Protein AF-A0A8S9HSI5-F1 (afdb_monomer_lite)

Sequence (144 aa):
MIYSSSKYIHNQRITEISGVNVSFDPKPVPGDWNGAGAHCNYSTKSMRNDGGLAVIKKAIEKLQVKHKEHIAAYGEGNERRLTGKHETADINTFSWGVANRGASVRVGRDTEKEGKGYFEDRRPASNMDPYVVTSMIAETTILG

Organism: Brassica cretica (NCBI:txid69181)

Secondary structure (DSSP, 8-state):
----HHHHIIIIIHHHHTT------S-SS-SSS---B--EEE--HHHHSTTHHHHHHHHHHHHHHTHHHHHHHS-TTGGGT-BS-TT--BTT---EEET-TTSSEEE-HHHHHHT-S-EEE---BTT--HHHHHHHHHIIIII-

Foldseek 3Di:
DDDDPCCPVPQPVVCVVVVHHDDLQQPPDADPDAGAFDKDKDDDPCQADALNLVLQVVLLVLCQVCLVVLLVQQDPPLCRHQCLPDLHHHSVDAAEDEVRSSHQKYDYPVSVVRSHDIIIGGSHGSRHDPVSNVVVSCCSSPVD

Structure (mmCIF, N/CA/C/O backbone):
data_AF-A0A8S9HSI5-F1
#
_entry.id   AF-A0A8S9HSI5-F1
#
loop_
_atom_site.group_PDB
_atom_site.id
_atom_site.type_symbol
_atom_site.label_atom_id
_atom_site.label_alt_id
_atom_site.label_comp_id
_atom_site.label_asym_id
_atom_site.label_entity_id
_atom_site.label_seq_id
_atom_site.pdbx_PDB_ins_code
_atom_site.Cartn_x
_atom_site.Cartn_y
_atom_site.Cartn_z
_atom_site.occupancy
_atom_site.B_iso_or_equiv
_atom_site.auth_seq_id
_atom_site.auth_comp_id
_atom_site.auth_asym_id
_atom_site.auth_atom_id
_atom_site.pdbx_PDB_model_num
ATOM 1 N N . MET A 1 1 ? 3.263 14.240 -18.245 1.00 34.81 1 MET A N 1
ATOM 2 C CA . MET A 1 1 ? 3.763 13.142 -17.393 1.00 34.81 1 MET A CA 1
ATOM 3 C C . MET A 1 1 ? 4.421 13.791 -16.177 1.00 34.81 1 MET A C 1
ATOM 5 O O . MET A 1 1 ? 5.503 14.345 -16.312 1.00 34.81 1 MET A O 1
ATOM 9 N N . ILE A 1 2 ? 3.710 13.891 -15.050 1.00 34.09 2 ILE A N 1
ATOM 10 C CA . ILE A 1 2 ? 4.200 14.571 -13.838 1.00 34.09 2 ILE A CA 1
ATOM 11 C C . ILE A 1 2 ? 4.900 13.511 -12.983 1.00 34.09 2 ILE A C 1
ATOM 13 O O . ILE A 1 2 ? 4.240 12.682 -12.367 1.00 34.09 2 ILE A O 1
ATOM 17 N N . TYR A 1 3 ? 6.233 13.496 -12.967 1.00 44.81 3 TYR A N 1
ATOM 18 C CA . TYR A 1 3 ? 6.975 12.701 -11.987 1.00 44.81 3 TYR A CA 1
ATOM 19 C C . TYR A 1 3 ? 6.969 13.445 -10.648 1.00 44.81 3 TYR A C 1
ATOM 21 O O . TYR A 1 3 ? 7.187 14.656 -10.615 1.00 44.81 3 TYR A O 1
ATOM 29 N N . SER A 1 4 ? 6.740 12.741 -9.534 1.00 60.47 4 SER A N 1
ATOM 30 C CA . SER A 1 4 ? 6.928 13.346 -8.210 1.00 60.47 4 SER A CA 1
ATOM 31 C C . SER A 1 4 ? 8.379 13.819 -8.059 1.00 60.47 4 SER A C 1
ATOM 33 O O . SER A 1 4 ? 9.302 13.205 -8.604 1.00 60.47 4 SER A O 1
ATOM 35 N N . SER A 1 5 ? 8.600 14.900 -7.310 1.00 59.50 5 SER A N 1
ATOM 36 C CA . SER A 1 5 ? 9.892 15.600 -7.229 1.00 59.50 5 SER A CA 1
ATOM 37 C C . SER A 1 5 ? 11.067 14.672 -6.890 1.00 59.50 5 SER A C 1
ATOM 39 O O . SER A 1 5 ? 12.166 14.845 -7.405 1.00 59.50 5 SER A O 1
ATOM 41 N N . SER A 1 6 ? 10.829 13.636 -6.078 1.00 61.22 6 SER A N 1
ATOM 42 C CA . SER A 1 6 ? 11.832 12.623 -5.727 1.00 61.22 6 SER A CA 1
ATOM 43 C C . SER A 1 6 ? 12.136 11.645 -6.874 1.00 61.22 6 SER A C 1
ATOM 45 O O . SER A 1 6 ? 13.311 11.381 -7.133 1.00 61.22 6 SER A O 1
ATOM 47 N N . LYS A 1 7 ? 11.120 11.164 -7.616 1.00 62.97 7 LYS A N 1
ATOM 48 C CA . LYS A 1 7 ? 11.335 10.314 -8.806 1.00 62.97 7 LYS A CA 1
ATOM 49 C C . LYS A 1 7 ? 12.129 11.065 -9.880 1.00 62.97 7 LYS A C 1
ATOM 51 O O . LYS A 1 7 ? 12.972 10.470 -10.538 1.00 62.97 7 LYS A O 1
ATOM 56 N N . TYR A 1 8 ? 11.900 12.367 -10.010 1.00 61.31 8 TYR A N 1
ATOM 57 C CA . TYR A 1 8 ? 12.637 13.210 -10.944 1.00 61.31 8 TYR A CA 1
ATOM 58 C C . TYR A 1 8 ? 14.087 13.461 -10.489 1.00 61.31 8 TYR A C 1
ATOM 60 O O . TYR A 1 8 ? 15.031 13.120 -11.198 1.00 61.31 8 TYR A O 1
ATOM 68 N N . ILE A 1 9 ? 14.287 14.008 -9.285 1.00 61.31 9 ILE A N 1
ATOM 69 C CA . ILE A 1 9 ? 15.616 14.436 -8.818 1.00 61.31 9 ILE A CA 1
ATOM 70 C C . ILE A 1 9 ? 16.533 13.239 -8.543 1.00 61.31 9 ILE A C 1
ATOM 72 O O . ILE A 1 9 ? 17.663 13.212 -9.021 1.00 61.31 9 ILE A O 1
ATOM 76 N N . HIS A 1 10 ? 16.070 12.252 -7.773 1.00 58.12 10 HIS A N 1
ATOM 77 C CA . HIS A 1 10 ? 16.936 11.170 -7.305 1.00 58.12 10 HIS A CA 1
ATOM 78 C C . HIS A 1 10 ? 17.078 10.051 -8.339 1.00 58.12 10 HIS A C 1
ATOM 80 O O . HIS A 1 10 ? 18.184 9.596 -8.604 1.00 58.12 10 HIS A O 1
ATOM 86 N N . ASN A 1 11 ? 15.971 9.636 -8.960 1.00 58.78 11 ASN A N 1
ATOM 87 C CA . ASN A 1 11 ? 15.962 8.416 -9.772 1.00 58.78 11 ASN A CA 1
ATOM 88 C C . ASN A 1 11 ? 16.219 8.640 -11.263 1.00 58.78 11 ASN A C 1
ATOM 90 O O . ASN A 1 11 ? 16.448 7.663 -11.962 1.00 58.78 11 ASN A O 1
ATOM 94 N N . GLN A 1 12 ? 16.138 9.875 -11.765 1.00 65.44 12 GLN A N 1
ATOM 95 C CA . GLN A 1 12 ? 16.421 10.166 -13.175 1.00 65.44 12 GLN A CA 1
ATOM 96 C C . GLN A 1 12 ? 17.649 11.061 -13.330 1.00 65.44 12 GLN A C 1
ATOM 98 O O . GLN A 1 12 ? 18.552 10.731 -14.091 1.00 65.44 12 GLN A O 1
ATOM 103 N N . ARG A 1 13 ? 17.738 12.167 -12.581 1.00 73.06 13 ARG A N 1
ATOM 104 C CA . ARG A 1 13 ? 18.829 13.138 -12.777 1.00 73.06 13 ARG A CA 1
ATOM 105 C C . ARG A 1 13 ? 20.185 12.656 -12.254 1.00 73.06 13 ARG A C 1
ATOM 107 O O . ARG A 1 13 ? 21.186 12.846 -12.932 1.00 73.06 13 ARG A O 1
ATOM 114 N N . ILE A 1 14 ? 20.246 12.006 -11.08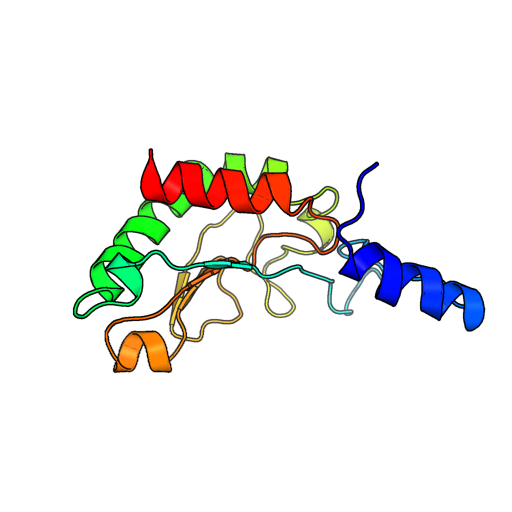9 1.00 75.19 14 ILE A N 1
ATOM 115 C CA . ILE A 1 14 ? 21.518 11.469 -10.554 1.00 75.19 14 ILE A CA 1
ATOM 116 C C . ILE A 1 14 ? 22.012 10.275 -11.381 1.00 75.19 14 ILE A C 1
ATOM 118 O O . ILE A 1 14 ? 23.214 10.115 -11.605 1.00 75.19 14 ILE A O 1
ATOM 122 N N . THR A 1 15 ? 21.093 9.438 -11.853 1.00 81.56 15 THR A N 1
ATOM 123 C CA . THR A 1 15 ? 21.423 8.221 -12.601 1.00 81.56 15 THR A CA 1
ATOM 124 C C . THR A 1 15 ? 21.888 8.546 -14.012 1.00 81.56 15 THR A C 1
ATOM 126 O O . THR A 1 15 ? 22.849 7.944 -14.479 1.00 81.56 15 THR A O 1
ATOM 129 N N . GLU A 1 16 ? 21.309 9.579 -14.629 1.00 76.19 16 GLU A N 1
ATOM 130 C CA . GLU A 1 16 ? 21.794 10.161 -15.882 1.00 76.19 16 GLU A CA 1
ATOM 131 C C . GLU A 1 16 ? 23.241 10.657 -15.752 1.00 76.19 16 GLU A C 1
ATOM 133 O O . GLU A 1 16 ? 24.079 10.303 -16.577 1.00 76.19 16 GLU A O 1
ATOM 138 N N . ILE A 1 17 ? 23.573 11.387 -14.677 1.00 83.44 17 ILE A N 1
ATOM 139 C CA . ILE A 1 17 ? 24.955 11.833 -14.406 1.00 83.44 17 ILE A CA 1
ATOM 140 C C . ILE A 1 17 ? 25.898 10.635 -14.227 1.00 83.44 17 ILE A C 1
ATOM 142 O O . ILE A 1 17 ? 27.048 10.672 -14.654 1.00 83.44 17 ILE A O 1
ATOM 146 N N . SER A 1 18 ? 25.409 9.566 -13.603 1.00 83.31 18 SER A N 1
ATOM 147 C CA . SER A 1 18 ? 26.190 8.358 -13.321 1.00 83.31 18 SER A CA 1
ATOM 148 C C . SER A 1 18 ? 26.260 7.376 -14.502 1.00 83.31 18 SER A C 1
ATOM 150 O O . SER A 1 18 ? 26.896 6.333 -14.376 1.00 83.31 18 SER A O 1
ATOM 152 N N . GLY A 1 19 ? 25.603 7.668 -15.632 1.00 86.06 19 GLY A N 1
ATOM 153 C CA . GLY A 1 19 ? 25.555 6.779 -16.797 1.00 86.06 19 GLY A CA 1
ATOM 154 C C . GLY A 1 19 ? 24.781 5.472 -16.570 1.00 86.06 19 GLY A C 1
ATOM 155 O O . GLY A 1 19 ? 25.040 4.483 -17.253 1.00 86.06 19 GLY A O 1
ATOM 156 N N . VAL A 1 20 ? 23.847 5.443 -15.613 1.00 86.56 20 VAL A N 1
ATOM 157 C CA . VAL A 1 20 ? 23.037 4.262 -15.262 1.00 86.56 20 VAL A CA 1
ATOM 158 C C . VAL A 1 20 ? 21.544 4.524 -15.476 1.00 86.56 20 VAL A C 1
ATOM 160 O O . VAL A 1 20 ? 21.082 5.662 -15.422 1.00 86.56 20 VAL A O 1
ATOM 163 N N . ASN A 1 21 ? 20.767 3.463 -15.710 1.00 83.94 21 ASN A N 1
ATOM 164 C CA . ASN A 1 21 ? 19.319 3.546 -15.918 1.00 83.94 21 ASN A CA 1
ATOM 165 C C . ASN A 1 21 ? 18.555 2.987 -14.705 1.00 83.94 21 ASN A C 1
ATOM 167 O O . ASN A 1 21 ? 18.949 1.964 -14.144 1.00 83.94 21 ASN A O 1
ATOM 171 N N . VAL A 1 22 ? 17.453 3.636 -14.319 1.00 86.06 22 VAL A N 1
ATOM 172 C CA . VAL A 1 22 ? 16.548 3.178 -13.256 1.00 86.06 22 VAL A CA 1
ATOM 173 C C . VAL A 1 22 ? 15.245 2.703 -13.875 1.00 86.06 22 VAL A C 1
ATOM 175 O O . VAL A 1 22 ? 14.546 3.457 -14.549 1.00 86.06 22 VAL A O 1
ATOM 178 N N . SER A 1 23 ? 14.889 1.455 -13.587 1.00 86.44 23 SER A N 1
ATOM 179 C CA . SER A 1 23 ? 13.586 0.899 -13.933 1.00 86.44 23 SER A CA 1
ATOM 180 C C . SER A 1 23 ? 12.656 0.934 -12.726 1.00 86.44 23 SER A C 1
ATOM 182 O O . SER A 1 23 ? 13.043 0.562 -11.619 1.00 86.44 23 SER A O 1
ATOM 184 N N . PHE A 1 24 ? 11.410 1.338 -12.960 1.00 88.88 24 PHE A N 1
ATOM 185 C CA . PHE A 1 24 ? 10.323 1.206 -11.988 1.00 88.88 24 PHE A CA 1
ATOM 186 C C . PHE A 1 24 ? 9.449 -0.022 -12.256 1.00 88.88 24 PHE A C 1
ATOM 188 O O . PHE A 1 24 ? 8.379 -0.134 -11.660 1.00 88.88 24 PHE A O 1
ATOM 195 N N . ASP A 1 25 ? 9.873 -0.931 -13.136 1.00 91.31 25 ASP A N 1
ATOM 196 C CA . ASP A 1 25 ? 9.155 -2.178 -13.394 1.00 91.31 25 ASP A CA 1
ATOM 197 C C . ASP A 1 25 ? 8.980 -2.984 -12.088 1.00 91.31 25 ASP A C 1
ATOM 199 O O . ASP A 1 25 ? 9.949 -3.146 -11.342 1.00 91.31 25 ASP A O 1
ATOM 203 N N . PRO A 1 26 ? 7.771 -3.485 -11.778 1.00 90.38 26 PRO A N 1
ATOM 204 C CA . PRO A 1 26 ? 7.513 -4.219 -10.537 1.00 90.38 26 PRO A CA 1
ATOM 205 C C . PRO A 1 26 ? 8.251 -5.558 -10.429 1.00 90.38 26 PRO A C 1
ATOM 207 O O . PRO A 1 26 ? 8.378 -6.098 -9.327 1.00 90.38 26 PRO A O 1
ATOM 210 N N . LYS A 1 27 ? 8.733 -6.117 -11.541 1.00 91.19 27 LYS A N 1
ATOM 211 C CA . LYS A 1 27 ? 9.500 -7.364 -11.592 1.00 91.19 27 LYS A CA 1
ATOM 212 C C . LYS A 1 27 ? 10.528 -7.278 -12.737 1.00 91.19 27 LYS A C 1
ATOM 214 O O . LYS A 1 27 ? 10.330 -7.900 -13.785 1.00 91.19 27 LYS A O 1
ATOM 219 N N . PRO A 1 28 ? 11.636 -6.535 -12.541 1.00 89.69 28 PRO A N 1
ATOM 220 C CA . PRO A 1 28 ? 12.596 -6.264 -13.611 1.00 89.69 28 PRO A CA 1
ATOM 221 C C . PRO A 1 28 ? 13.377 -7.516 -14.029 1.00 89.69 28 PRO A C 1
ATOM 223 O O . PRO A 1 28 ? 13.765 -7.639 -15.186 1.00 89.69 28 PRO A O 1
ATOM 226 N N . VAL A 1 29 ? 13.585 -8.457 -13.100 1.00 90.25 29 VAL A N 1
ATOM 227 C CA . VAL A 1 29 ? 14.239 -9.745 -13.358 1.00 90.25 29 VAL A CA 1
ATOM 228 C C . VAL A 1 29 ? 13.247 -10.878 -13.063 1.00 90.25 29 VAL A C 1
ATOM 230 O O . VAL A 1 29 ? 12.753 -10.974 -11.933 1.00 90.25 29 VAL A O 1
ATOM 233 N N . PRO A 1 30 ? 12.917 -11.734 -14.048 1.00 87.88 30 PRO A N 1
ATOM 234 C CA . PRO A 1 30 ? 12.091 -12.920 -13.828 1.00 87.88 30 PRO A CA 1
ATOM 23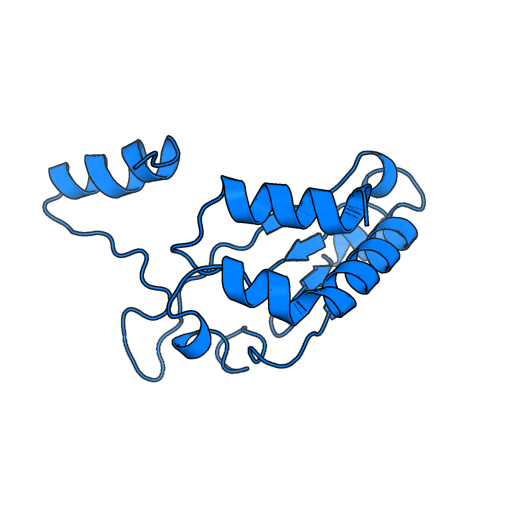5 C C . PRO A 1 30 ? 12.754 -13.950 -12.896 1.00 87.88 30 PRO A C 1
ATOM 237 O O . PRO A 1 30 ? 13.972 -13.981 -12.741 1.00 87.88 30 PRO A O 1
ATOM 240 N N . GLY A 1 31 ? 11.951 -14.844 -12.311 1.00 87.56 31 GLY A N 1
ATOM 241 C CA . GLY A 1 31 ? 12.440 -15.937 -11.460 1.00 87.56 31 GLY A CA 1
ATOM 242 C C . GLY A 1 31 ? 12.593 -15.563 -9.981 1.00 87.56 31 GLY A C 1
ATOM 243 O O . GLY A 1 31 ? 11.800 -14.774 -9.450 1.00 87.56 31 GLY A O 1
ATOM 244 N N . ASP A 1 32 ? 13.603 -16.157 -9.337 1.00 87.75 32 ASP A N 1
ATOM 245 C CA . ASP A 1 32 ? 13.877 -16.134 -7.886 1.00 87.75 32 ASP A CA 1
ATOM 246 C C . ASP A 1 32 ? 14.546 -14.829 -7.407 1.00 87.75 32 ASP A C 1
ATOM 248 O O . ASP A 1 32 ? 15.453 -14.813 -6.581 1.00 87.75 32 ASP A O 1
ATOM 252 N N . TRP A 1 33 ? 14.114 -13.706 -7.976 1.00 88.38 33 TRP A N 1
ATOM 253 C CA . TRP A 1 33 ? 14.565 -12.366 -7.614 1.00 88.38 33 TRP A CA 1
ATOM 254 C C . TRP A 1 33 ? 13.414 -11.578 -7.004 1.00 88.38 33 TRP A C 1
ATOM 256 O O . TRP A 1 33 ? 12.264 -11.722 -7.418 1.00 88.38 33 TRP A O 1
ATOM 266 N N . ASN A 1 34 ? 13.691 -10.712 -6.035 1.00 87.25 34 ASN A N 1
ATOM 267 C CA . ASN A 1 34 ? 12.645 -9.873 -5.454 1.00 87.25 34 ASN A CA 1
ATOM 268 C C . ASN A 1 34 ? 12.052 -8.919 -6.503 1.00 87.25 34 ASN A C 1
ATOM 270 O O . ASN A 1 34 ? 12.746 -8.434 -7.396 1.00 87.25 34 ASN A O 1
ATOM 274 N N . GLY A 1 35 ? 10.752 -8.650 -6.387 1.00 90.06 35 GLY A N 1
ATOM 275 C CA . GLY A 1 35 ? 10.116 -7.565 -7.131 1.00 90.06 35 GLY A CA 1
ATOM 276 C C . GLY A 1 35 ? 10.276 -6.218 -6.423 1.00 90.06 35 GLY A C 1
ATOM 277 O O . GLY A 1 35 ? 10.711 -6.152 -5.273 1.00 90.06 35 GLY A O 1
ATOM 278 N N . ALA A 1 36 ? 9.874 -5.147 -7.099 1.00 91.12 36 ALA A N 1
ATOM 279 C CA . ALA A 1 36 ? 9.895 -3.788 -6.576 1.00 91.12 36 ALA A CA 1
ATOM 280 C C . ALA A 1 36 ? 8.467 -3.301 -6.270 1.00 91.12 36 ALA A C 1
ATOM 282 O O . ALA A 1 36 ? 7.569 -3.350 -7.109 1.00 91.12 36 ALA A O 1
ATOM 283 N N . GLY A 1 37 ? 8.241 -2.850 -5.036 1.00 92.62 37 GLY A N 1
ATOM 284 C CA . GLY A 1 37 ? 6.964 -2.297 -4.579 1.00 92.62 37 GLY A CA 1
ATOM 285 C C . GLY A 1 37 ? 7.104 -0.846 -4.131 1.00 92.62 37 GLY A C 1
ATOM 286 O O . GLY A 1 37 ? 8.208 -0.367 -3.882 1.00 92.62 37 GLY A O 1
ATOM 287 N N . ALA A 1 38 ? 5.976 -0.158 -3.988 1.00 94.50 38 ALA A N 1
ATOM 288 C CA . ALA A 1 38 ? 5.902 1.181 -3.412 1.00 94.50 38 ALA A CA 1
ATOM 289 C C . ALA A 1 38 ? 4.921 1.172 -2.235 1.00 94.50 38 ALA A C 1
ATOM 291 O O . ALA A 1 38 ? 3.792 1.645 -2.345 1.00 94.50 38 ALA A O 1
ATOM 292 N N . HIS A 1 39 ? 5.330 0.579 -1.109 1.00 95.25 39 HIS A N 1
ATOM 293 C CA . HIS A 1 39 ? 4.453 0.480 0.057 1.00 95.25 39 HIS A CA 1
ATOM 294 C C . HIS A 1 39 ? 3.985 1.866 0.519 1.00 95.25 39 HIS A C 1
ATOM 296 O O . HIS A 1 39 ? 4.780 2.804 0.621 1.00 95.25 39 HIS A O 1
ATOM 302 N N . CYS A 1 40 ? 2.698 1.979 0.831 1.00 95.44 40 CYS A N 1
ATOM 303 C CA . CYS A 1 40 ? 2.077 3.225 1.253 1.00 95.44 40 CYS A CA 1
ATOM 304 C C . CYS A 1 40 ? 1.684 3.141 2.730 1.00 95.44 40 CYS A C 1
ATOM 306 O O . CYS A 1 40 ? 0.793 2.379 3.103 1.00 95.44 40 CYS A O 1
ATOM 308 N N . ASN A 1 41 ? 2.341 3.934 3.576 1.00 96.69 41 ASN A N 1
ATOM 309 C CA . ASN A 1 41 ? 1.949 4.093 4.974 1.00 96.69 41 ASN A CA 1
ATOM 310 C C . ASN A 1 41 ? 0.844 5.147 5.079 1.00 96.69 41 ASN A C 1
ATOM 312 O O . ASN A 1 41 ? 1.022 6.272 4.610 1.00 96.69 41 ASN A O 1
ATOM 316 N N . TYR A 1 42 ? -0.273 4.809 5.722 1.00 97.31 42 TYR A N 1
ATOM 317 C CA . TYR A 1 42 ? -1.443 5.681 5.802 1.00 97.31 42 TYR A CA 1
ATOM 318 C C . TYR A 1 42 ? -1.988 5.801 7.229 1.00 97.31 42 TYR A C 1
ATOM 320 O O . TYR A 1 42 ? -2.115 4.817 7.960 1.00 97.31 42 TYR A O 1
ATOM 328 N N . SER A 1 43 ? -2.339 7.031 7.620 1.00 96.50 43 SER A N 1
ATOM 329 C CA . SER A 1 43 ? -3.082 7.308 8.852 1.00 96.50 43 SER A CA 1
ATOM 330 C C . SER A 1 43 ? -3.912 8.586 8.759 1.00 96.50 43 SER A C 1
ATOM 332 O O . SER A 1 43 ? -3.478 9.603 8.211 1.00 96.50 43 SER A O 1
ATOM 334 N N . THR A 1 44 ? -5.079 8.575 9.397 1.00 96.56 44 THR A N 1
ATOM 335 C CA . THR A 1 44 ? -5.866 9.781 9.680 1.00 96.56 44 THR A CA 1
ATOM 336 C C . THR A 1 44 ? -5.615 10.273 11.105 1.00 96.56 44 THR A C 1
ATOM 338 O O . THR A 1 44 ? -5.010 9.585 11.929 1.00 96.56 44 THR A O 1
ATOM 341 N N . LYS A 1 45 ? -6.102 11.477 11.434 1.00 96.69 45 LYS A N 1
ATOM 342 C CA . LYS A 1 45 ? -5.993 12.026 12.796 1.00 96.69 45 LYS A CA 1
ATOM 343 C C . LYS A 1 45 ? -6.592 11.080 13.845 1.00 96.69 45 LYS A C 1
ATOM 345 O O . LYS A 1 45 ? -5.985 10.876 14.887 1.00 96.69 45 LYS A O 1
ATOM 350 N N . SER A 1 46 ? -7.734 10.460 13.551 1.00 96.31 46 SER A N 1
ATOM 351 C CA . SER A 1 46 ? -8.382 9.498 14.449 1.00 96.31 46 SER A CA 1
ATOM 352 C C . SER A 1 46 ? -7.592 8.198 14.611 1.00 96.31 46 SER A C 1
ATOM 354 O O . SER A 1 46 ? -7.621 7.620 15.688 1.00 96.31 46 SER A O 1
ATOM 356 N N . MET A 1 47 ? -6.850 7.753 13.589 1.00 97.12 47 MET A N 1
ATOM 357 C CA . MET A 1 47 ? -5.983 6.567 13.694 1.00 97.12 47 MET A CA 1
ATOM 358 C C . MET A 1 47 ? -4.768 6.801 14.598 1.00 97.12 47 MET A C 1
ATOM 360 O O . MET A 1 47 ? -4.278 5.860 15.215 1.00 97.12 47 MET A O 1
ATOM 364 N N . ARG A 1 48 ? -4.289 8.048 14.687 1.00 97.06 48 ARG A N 1
ATOM 365 C CA . ARG A 1 48 ? -3.133 8.430 15.516 1.00 97.06 48 ARG A CA 1
ATOM 366 C C . ARG A 1 48 ? -3.488 8.758 16.969 1.00 97.06 48 ARG A C 1
ATOM 368 O O . ARG A 1 48 ? -2.581 8.890 17.783 1.00 97.06 48 ARG A O 1
ATOM 375 N N . ASN A 1 49 ? -4.773 8.897 17.289 1.00 96.94 49 ASN A N 1
ATOM 376 C CA . ASN A 1 49 ? -5.258 9.161 18.644 1.00 96.94 49 ASN A CA 1
ATOM 377 C C . ASN A 1 49 ? -5.575 7.856 19.390 1.00 96.94 49 ASN A C 1
ATOM 379 O O . ASN A 1 49 ? -5.621 6.785 18.789 1.00 96.94 49 ASN A O 1
ATOM 383 N N . ASP A 1 50 ? -5.803 7.946 20.701 1.00 95.19 50 ASP A N 1
ATOM 384 C CA . ASP A 1 50 ? -6.100 6.788 21.550 1.00 95.19 50 ASP A CA 1
ATOM 385 C C . ASP A 1 50 ? -7.339 6.022 21.058 1.00 95.19 50 ASP A C 1
ATOM 387 O O . ASP A 1 50 ? -8.348 6.611 20.667 1.00 95.19 50 ASP A O 1
ATOM 391 N N . GLY A 1 51 ? -7.240 4.689 21.026 1.00 94.19 51 GLY A N 1
ATOM 392 C CA . GLY A 1 51 ? -8.249 3.820 20.407 1.00 94.19 51 GLY A CA 1
ATOM 393 C C . GLY A 1 51 ? -8.193 3.774 18.872 1.00 94.19 51 GLY A C 1
ATOM 394 O O . GLY A 1 51 ? -9.029 3.122 18.239 1.00 94.19 51 GLY A O 1
ATOM 395 N N . GLY A 1 52 ? -7.201 4.421 18.252 1.00 96.12 52 GLY A N 1
ATOM 396 C CA . GLY A 1 52 ? -7.036 4.509 16.804 1.00 96.12 52 GLY A CA 1
ATOM 397 C C . GLY A 1 52 ? -6.881 3.164 16.091 1.00 96.12 52 GLY A C 1
ATOM 398 O O . GLY A 1 52 ? -7.271 3.047 14.929 1.00 96.12 52 GLY A O 1
ATOM 399 N N . LEU A 1 53 ? -6.417 2.114 16.776 1.00 95.31 53 LEU A N 1
ATOM 400 C CA . LEU A 1 53 ? -6.322 0.757 16.227 1.00 95.31 53 LEU A CA 1
ATOM 401 C C . LEU A 1 53 ? -7.681 0.218 15.754 1.00 95.31 53 LEU A C 1
ATOM 403 O O . LEU A 1 53 ? -7.745 -0.475 14.740 1.00 95.31 53 LEU A O 1
ATOM 407 N N . ALA A 1 54 ? -8.778 0.563 16.434 1.00 96.62 54 ALA A N 1
ATOM 408 C CA . ALA A 1 54 ? -10.118 0.180 15.992 1.00 96.62 54 ALA A CA 1
ATOM 409 C C . ALA A 1 54 ? -10.496 0.870 14.670 1.00 96.62 54 ALA A C 1
ATOM 411 O O . ALA A 1 54 ? -11.112 0.258 13.799 1.00 96.62 54 ALA A O 1
ATOM 412 N N . VAL A 1 55 ? -10.084 2.129 14.492 1.00 96.94 55 VAL A N 1
ATOM 413 C CA . VAL A 1 55 ? -10.283 2.881 13.244 1.00 96.94 55 VAL A CA 1
ATOM 414 C C . VAL A 1 55 ? -9.432 2.295 12.118 1.00 96.94 55 VAL A C 1
ATOM 416 O O . VAL A 1 55 ? -9.914 2.167 10.995 1.00 96.94 55 VAL A O 1
ATOM 419 N N . ILE A 1 56 ? -8.197 1.884 12.421 1.00 97.25 56 ILE A N 1
ATOM 420 C CA . ILE A 1 56 ? -7.315 1.191 11.474 1.00 97.25 56 ILE A CA 1
ATOM 421 C C . ILE A 1 56 ? -7.970 -0.104 10.986 1.00 97.25 56 ILE A C 1
ATOM 423 O O . ILE A 1 56 ? -8.087 -0.298 9.781 1.00 97.25 56 ILE A O 1
ATOM 427 N N . LYS A 1 57 ? -8.462 -0.959 11.893 1.00 96.50 57 LYS A N 1
ATOM 428 C CA . LYS A 1 57 ? -9.123 -2.223 11.519 1.00 96.50 57 LYS A CA 1
ATOM 429 C C . LYS A 1 57 ? -10.338 -1.990 10.613 1.00 96.50 57 LYS A C 1
ATOM 431 O O . LYS A 1 57 ? -10.425 -2.608 9.557 1.00 96.50 57 LYS A O 1
ATOM 436 N N . LYS A 1 58 ? -11.196 -1.018 10.947 1.00 96.62 58 LYS A N 1
ATOM 437 C CA . LYS A 1 58 ? -12.341 -0.630 10.100 1.00 96.62 58 LYS A CA 1
ATOM 438 C C . LYS A 1 58 ? -11.918 -0.140 8.713 1.00 96.62 58 LYS A C 1
ATOM 440 O O . LYS A 1 58 ? -12.561 -0.461 7.721 1.00 96.62 58 LYS A O 1
ATOM 445 N N . ALA A 1 59 ? -10.842 0.640 8.620 1.00 97.00 59 ALA A N 1
ATOM 446 C CA . ALA A 1 59 ? -10.325 1.096 7.331 1.00 97.00 59 ALA A CA 1
ATOM 447 C C . ALA A 1 59 ? -9.792 -0.070 6.479 1.00 97.00 59 ALA A C 1
ATOM 449 O O . ALA A 1 59 ? -10.017 -0.101 5.271 1.00 97.00 59 ALA A O 1
ATOM 450 N N . ILE A 1 60 ? -9.135 -1.049 7.105 1.00 96.94 60 ILE A N 1
ATOM 451 C CA . ILE A 1 60 ? -8.640 -2.257 6.432 1.00 96.94 60 ILE A CA 1
ATOM 452 C C . ILE A 1 60 ? -9.800 -3.104 5.890 1.00 96.94 60 ILE A C 1
ATOM 454 O O . ILE A 1 60 ? -9.719 -3.580 4.760 1.00 96.94 60 ILE A O 1
ATOM 458 N N . GLU A 1 61 ? -10.894 -3.245 6.641 1.00 96.50 61 GLU A N 1
ATOM 459 C CA . GLU A 1 61 ? -12.105 -3.943 6.181 1.00 96.50 61 GLU A CA 1
ATOM 460 C C . GLU A 1 61 ? -12.701 -3.283 4.927 1.00 96.50 61 GLU A C 1
ATOM 462 O O . GLU A 1 61 ? -13.038 -3.972 3.965 1.00 96.50 61 GLU A O 1
ATOM 467 N N . LYS A 1 62 ? -12.749 -1.945 4.870 1.00 97.00 62 LYS A N 1
ATOM 468 C CA . LYS A 1 62 ? -13.189 -1.227 3.659 1.00 97.00 62 LYS A CA 1
ATOM 469 C C . LYS A 1 62 ? -12.263 -1.481 2.464 1.00 97.00 62 LYS A C 1
ATOM 471 O O . LYS A 1 62 ? -12.732 -1.722 1.351 1.00 97.00 62 LYS A O 1
ATOM 476 N N . LEU A 1 63 ? -10.947 -1.485 2.690 1.00 96.56 63 LEU A N 1
ATOM 477 C CA . LEU A 1 63 ? -9.954 -1.794 1.652 1.00 96.56 63 LEU A CA 1
ATOM 478 C C . LEU A 1 63 ? -10.057 -3.237 1.141 1.00 96.56 63 LEU A C 1
ATOM 480 O O . LEU A 1 63 ? -9.756 -3.485 -0.030 1.00 96.56 63 LEU A O 1
ATOM 484 N N . GLN A 1 64 ? -10.477 -4.174 1.994 1.00 96.06 64 GLN A N 1
ATOM 485 C CA . GLN A 1 64 ? -10.712 -5.564 1.614 1.00 96.06 64 GLN A CA 1
ATOM 486 C C . GLN A 1 64 ? -11.851 -5.677 0.600 1.00 96.06 64 GLN A C 1
ATOM 488 O O . GLN A 1 64 ? -11.701 -6.366 -0.409 1.00 96.06 64 GLN A O 1
ATOM 493 N N . VAL A 1 65 ? -12.962 -4.971 0.833 1.00 95.94 65 VAL A N 1
ATOM 494 C CA . VAL A 1 65 ? -14.127 -4.983 -0.067 1.00 95.94 65 VAL A CA 1
ATOM 495 C C . VAL A 1 65 ? -13.756 -4.451 -1.452 1.00 95.94 65 VAL A C 1
ATOM 497 O O . VAL A 1 65 ? -14.111 -5.056 -2.461 1.00 95.94 65 VAL A O 1
ATOM 500 N N . LYS A 1 66 ? -12.966 -3.373 -1.512 1.00 95.94 66 LYS A N 1
ATOM 501 C CA . LYS A 1 66 ? -12.525 -2.751 -2.771 1.00 95.94 66 LYS A CA 1
ATOM 502 C C . LYS A 1 66 ? -11.193 -3.288 -3.307 1.00 95.94 66 LYS A C 1
ATOM 504 O O . LYS A 1 66 ? -10.540 -2.640 -4.122 1.00 95.94 66 LYS A O 1
ATOM 509 N N . HIS A 1 67 ? -10.753 -4.473 -2.879 1.00 95.81 67 HIS A N 1
ATOM 510 C CA . HIS A 1 67 ? -9.426 -4.990 -3.231 1.00 95.81 67 HIS A CA 1
ATOM 511 C C . HIS A 1 67 ? -9.153 -4.999 -4.745 1.00 95.81 67 HIS A C 1
ATOM 513 O O . HIS A 1 67 ? -8.105 -4.513 -5.168 1.00 95.81 67 HIS A O 1
ATOM 519 N N . LYS A 1 68 ? -10.105 -5.491 -5.550 1.00 94.88 68 LYS A N 1
ATOM 520 C CA . LYS A 1 68 ? -9.966 -5.589 -7.014 1.00 94.88 68 LYS A CA 1
ATOM 521 C C . LYS A 1 68 ? -9.819 -4.223 -7.686 1.00 94.88 68 LYS A C 1
ATOM 523 O O . LYS A 1 68 ? -8.966 -4.066 -8.552 1.00 94.88 68 LYS A O 1
ATOM 528 N N . GLU A 1 69 ? -10.612 -3.243 -7.255 1.00 96.19 69 GLU A N 1
ATOM 529 C CA . GLU A 1 69 ? -10.558 -1.868 -7.770 1.00 96.19 69 GLU A CA 1
ATOM 530 C C . GLU A 1 69 ? -9.197 -1.231 -7.479 1.00 96.19 69 GLU A C 1
ATOM 532 O O . GLU A 1 69 ? -8.572 -0.660 -8.369 1.00 96.19 69 GLU A O 1
ATOM 537 N N . HIS A 1 70 ? -8.691 -1.398 -6.253 1.00 96.56 70 HIS A N 1
ATOM 538 C CA . HIS A 1 70 ? -7.367 -0.905 -5.883 1.00 96.56 70 HIS A CA 1
ATOM 539 C C . HIS A 1 70 ? -6.259 -1.586 -6.699 1.00 96.56 70 HIS A C 1
ATOM 541 O O . HIS A 1 70 ? -5.401 -0.898 -7.236 1.00 96.56 70 HIS A O 1
ATOM 547 N N . ILE A 1 71 ? -6.276 -2.918 -6.844 1.00 95.44 71 ILE A N 1
ATOM 548 C CA . ILE A 1 71 ? -5.251 -3.642 -7.617 1.00 95.44 71 ILE A CA 1
ATOM 549 C C . ILE A 1 71 ? -5.181 -3.157 -9.068 1.00 95.44 71 ILE A C 1
ATOM 551 O O . ILE A 1 71 ? -4.077 -2.955 -9.571 1.00 95.44 71 ILE A O 1
ATOM 555 N N . ALA A 1 72 ? -6.327 -2.903 -9.707 1.00 94.50 72 ALA A N 1
ATOM 556 C CA . ALA A 1 72 ? -6.380 -2.396 -11.079 1.00 94.50 72 ALA A CA 1
ATOM 557 C C . ALA A 1 72 ? -5.694 -1.026 -11.248 1.00 94.50 72 ALA A C 1
ATOM 559 O O . ALA A 1 72 ? -5.164 -0.727 -12.313 1.00 94.50 72 ALA A O 1
ATOM 560 N N . ALA A 1 73 ? -5.667 -0.208 -10.194 1.00 94.00 73 ALA A N 1
ATOM 561 C CA . ALA A 1 73 ? -5.062 1.122 -10.196 1.00 94.00 73 ALA A CA 1
ATOM 562 C C . ALA A 1 73 ? -3.632 1.162 -9.619 1.00 94.00 73 ALA A C 1
ATOM 564 O O . ALA A 1 73 ? -2.963 2.195 -9.654 1.00 94.00 73 ALA A O 1
ATOM 565 N N . TYR A 1 74 ? -3.142 0.053 -9.064 1.00 95.00 74 TYR A N 1
ATOM 566 C CA . TYR A 1 74 ? -1.910 -0.006 -8.267 1.00 95.00 74 TYR A CA 1
ATOM 567 C C . TYR A 1 74 ? -0.634 -0.255 -9.088 1.00 95.00 74 TYR A C 1
ATOM 569 O O . TYR A 1 74 ? 0.390 -0.652 -8.528 1.00 95.00 74 TYR A O 1
ATOM 577 N N . GLY A 1 75 ? -0.681 0.047 -10.386 1.00 91.81 75 GLY A N 1
ATOM 578 C CA . GLY A 1 75 ? 0.429 -0.059 -11.331 1.00 91.81 75 GLY A CA 1
ATOM 579 C C . GLY A 1 75 ? 0.347 -1.306 -12.210 1.00 91.81 75 GLY A C 1
ATOM 580 O O . GLY A 1 75 ? -0.043 -2.384 -11.765 1.00 91.81 75 GLY A O 1
ATOM 581 N N . GLU A 1 76 ? 0.719 -1.149 -13.477 1.00 91.12 76 GLU A N 1
ATOM 582 C CA . GLU A 1 76 ? 0.712 -2.226 -14.470 1.00 91.12 76 GLU A CA 1
ATOM 583 C C . GLU A 1 76 ? 1.839 -3.236 -14.213 1.00 91.12 76 GLU A C 1
ATOM 585 O O . GLU A 1 76 ? 2.920 -2.868 -13.743 1.00 91.12 76 GLU A O 1
ATOM 590 N N . GLY A 1 77 ? 1.615 -4.510 -14.543 1.00 90.69 77 GLY A N 1
ATOM 591 C CA . GLY A 1 77 ? 2.612 -5.573 -14.376 1.00 90.69 77 GLY A CA 1
ATOM 592 C C . GLY A 1 77 ? 2.694 -6.150 -12.959 1.00 90.69 77 GLY A C 1
ATOM 593 O O . GLY A 1 77 ? 3.599 -6.934 -12.656 1.00 90.69 77 GLY A O 1
ATOM 594 N N . ASN A 1 78 ? 1.792 -5.743 -12.063 1.00 91.12 78 ASN A N 1
ATOM 595 C CA . ASN A 1 78 ? 1.811 -6.117 -10.651 1.00 91.12 78 ASN A CA 1
ATOM 596 C C . ASN A 1 78 ? 1.557 -7.620 -10.431 1.00 91.12 78 ASN A C 1
ATOM 598 O O . ASN A 1 78 ? 2.010 -8.177 -9.433 1.00 91.12 78 ASN A O 1
ATOM 602 N N . GLU A 1 79 ? 0.911 -8.298 -11.380 1.00 91.62 79 GLU A N 1
ATOM 603 C CA . GLU A 1 79 ? 0.698 -9.750 -11.402 1.00 91.62 79 GLU A CA 1
ATOM 604 C C . GLU A 1 79 ? 2.009 -10.548 -11.435 1.00 91.62 79 GLU A C 1
ATOM 606 O O . GLU A 1 79 ? 2.087 -11.637 -10.870 1.00 91.62 79 GLU A O 1
ATOM 611 N N . ARG A 1 80 ? 3.082 -9.983 -12.009 1.00 90.88 80 ARG A N 1
ATOM 612 C CA . ARG A 1 80 ? 4.422 -10.597 -11.990 1.00 90.88 80 ARG A CA 1
ATOM 613 C C . ARG A 1 80 ? 5.104 -10.491 -10.623 1.00 90.88 80 ARG A C 1
ATOM 615 O O . ARG A 1 80 ? 6.080 -11.198 -10.362 1.00 90.88 80 ARG A O 1
ATOM 622 N N . ARG A 1 81 ? 4.622 -9.590 -9.762 1.00 92.12 81 ARG A N 1
ATOM 623 C CA . ARG A 1 81 ? 5.182 -9.311 -8.435 1.00 92.12 81 ARG A CA 1
ATOM 624 C C . ARG A 1 81 ? 4.372 -9.971 -7.323 1.00 92.12 81 ARG A C 1
ATOM 626 O O . ARG A 1 81 ? 4.954 -10.677 -6.504 1.00 92.12 81 ARG A O 1
ATOM 633 N N . LEU A 1 82 ? 3.060 -9.739 -7.292 1.00 90.06 82 LEU A N 1
ATOM 634 C CA . LEU A 1 82 ? 2.132 -10.201 -6.256 1.00 90.06 82 LEU A CA 1
ATOM 635 C C . LEU A 1 82 ? 1.755 -11.674 -6.458 1.00 90.06 82 LEU A C 1
ATOM 637 O O . LEU A 1 82 ? 0.669 -12.007 -6.924 1.00 90.06 82 LEU A O 1
ATOM 641 N N . THR A 1 83 ? 2.686 -12.559 -6.111 1.00 88.56 83 THR A N 1
ATOM 642 C CA . THR A 1 83 ? 2.584 -14.010 -6.359 1.00 88.56 83 THR A CA 1
ATOM 643 C C . THR A 1 83 ? 2.438 -14.836 -5.079 1.00 88.56 83 THR A C 1
ATOM 645 O O . THR A 1 83 ? 2.459 -16.064 -5.128 1.00 88.56 83 THR A O 1
ATOM 648 N N . GLY A 1 84 ? 2.377 -14.188 -3.911 1.00 80.25 84 GLY A N 1
ATOM 649 C CA . GLY A 1 84 ? 2.410 -14.866 -2.608 1.00 80.25 84 GLY A CA 1
ATOM 650 C C . GLY A 1 84 ? 3.811 -15.311 -2.157 1.00 80.25 84 GLY A C 1
ATOM 651 O O . GLY A 1 84 ? 3.979 -15.801 -1.041 1.00 80.25 84 GLY A O 1
ATOM 652 N N . LYS A 1 85 ? 4.833 -15.146 -3.006 1.00 76.88 85 LYS A N 1
ATOM 653 C CA . LYS A 1 85 ? 6.246 -15.433 -2.710 1.00 76.88 85 LYS A CA 1
ATOM 654 C C . LYS A 1 85 ? 7.021 -14.130 -2.481 1.00 76.88 85 LYS A C 1
ATOM 656 O O . LYS A 1 85 ? 6.535 -13.049 -2.808 1.00 76.88 85 LYS A O 1
ATOM 661 N N . HIS A 1 86 ? 8.232 -14.219 -1.930 1.00 78.00 86 HIS A N 1
ATOM 662 C CA . HIS A 1 86 ? 9.145 -13.070 -1.771 1.00 78.00 86 HIS A CA 1
ATOM 663 C C . HIS A 1 86 ? 8.553 -11.881 -0.993 1.00 78.00 86 HIS A C 1
ATOM 665 O O . HIS A 1 86 ? 8.607 -10.744 -1.450 1.00 78.00 86 HIS A O 1
ATOM 671 N N . GLU A 1 87 ? 7.965 -12.142 0.179 1.00 73.81 87 GLU A N 1
ATOM 672 C CA . GLU A 1 87 ? 7.353 -11.103 1.030 1.00 73.81 87 GLU A CA 1
ATOM 673 C C . GLU A 1 87 ? 6.219 -10.304 0.342 1.00 73.81 87 GLU A C 1
ATOM 675 O O . GLU A 1 87 ? 5.990 -9.129 0.654 1.00 73.81 87 GLU A O 1
ATOM 680 N N . THR A 1 88 ? 5.483 -10.933 -0.580 1.00 72.62 88 THR A N 1
ATOM 681 C CA . THR A 1 88 ? 4.291 -10.358 -1.224 1.00 72.62 88 THR A CA 1
ATOM 682 C C . THR A 1 88 ? 3.052 -11.207 -0.962 1.00 72.62 88 THR A C 1
ATOM 684 O O . THR A 1 88 ? 3.162 -12.406 -0.720 1.00 72.62 88 THR A O 1
ATOM 687 N N . ALA A 1 89 ? 1.874 -10.583 -1.010 1.00 84.19 89 ALA A N 1
ATOM 688 C CA . ALA A 1 89 ? 0.602 -11.300 -1.037 1.00 84.19 89 ALA A CA 1
ATOM 689 C C . ALA A 1 89 ? 0.279 -11.773 -2.463 1.00 84.19 89 ALA A C 1
ATOM 691 O O . ALA A 1 89 ? 0.799 -11.219 -3.434 1.00 84.19 89 ALA A O 1
ATOM 692 N N . ASP A 1 90 ? -0.583 -12.781 -2.589 1.00 89.94 90 ASP A N 1
ATOM 693 C CA . ASP A 1 90 ? -1.167 -13.152 -3.881 1.00 89.94 90 ASP A CA 1
ATOM 694 C C . ASP A 1 90 ? -2.140 -12.062 -4.357 1.00 89.94 90 ASP A C 1
ATOM 696 O O . ASP A 1 90 ? -2.940 -11.557 -3.568 1.00 89.94 90 ASP A O 1
ATOM 700 N N . ILE A 1 91 ? -2.077 -11.714 -5.645 1.00 91.50 91 ILE A N 1
ATOM 701 C CA . ILE A 1 91 ? -2.842 -10.612 -6.247 1.00 91.50 91 ILE A CA 1
ATOM 702 C C . ILE A 1 91 ? -4.367 -10.763 -6.149 1.00 91.50 91 ILE A C 1
ATOM 704 O O . ILE A 1 91 ? -5.072 -9.766 -6.256 1.00 91.50 91 ILE A O 1
ATOM 708 N N . ASN A 1 92 ? -4.884 -11.980 -5.963 1.00 91.25 92 ASN A N 1
ATOM 709 C CA . ASN A 1 92 ? -6.321 -12.247 -5.895 1.00 91.25 92 ASN A CA 1
ATOM 710 C C . ASN A 1 92 ? -6.842 -12.313 -4.457 1.00 91.25 92 ASN A C 1
ATOM 712 O O . ASN A 1 92 ? -8.058 -12.328 -4.244 1.00 91.25 92 ASN A O 1
ATOM 716 N N . THR A 1 93 ? -5.945 -12.386 -3.471 1.00 91.44 93 THR A N 1
ATOM 717 C CA . THR A 1 93 ? -6.309 -12.562 -2.065 1.00 91.44 93 THR A CA 1
ATOM 718 C C . THR A 1 93 ? -5.959 -11.325 -1.253 1.00 91.44 93 THR A C 1
ATOM 720 O O . THR A 1 93 ? -4.811 -10.888 -1.170 1.00 91.44 93 THR A O 1
ATOM 723 N N . PHE A 1 94 ? -6.963 -10.767 -0.580 1.00 95.62 94 PHE A N 1
ATOM 724 C CA . PHE A 1 94 ? -6.718 -9.736 0.415 1.00 95.62 94 PHE A CA 1
ATOM 725 C C . PHE A 1 94 ? -6.423 -10.383 1.766 1.00 95.62 94 PHE A C 1
ATOM 727 O O . PHE A 1 94 ? -7.195 -11.201 2.264 1.00 95.62 94 PHE A O 1
ATOM 734 N N . SER A 1 95 ? -5.323 -9.976 2.387 1.00 95.56 95 SER A N 1
ATOM 735 C CA . SER A 1 95 ? -4.930 -10.427 3.718 1.00 95.56 95 SER 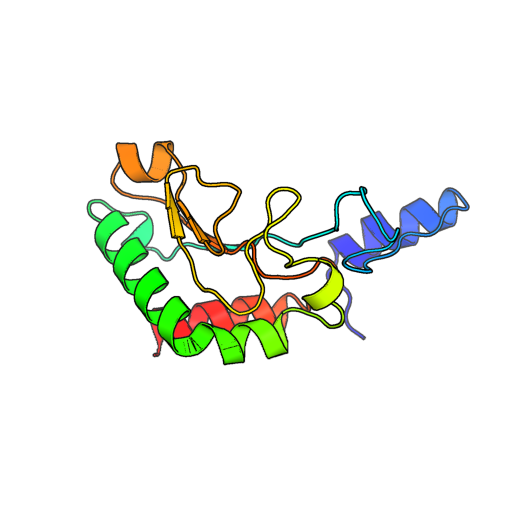A CA 1
ATOM 736 C C . SER A 1 95 ? -4.313 -9.281 4.505 1.00 95.56 95 SER A C 1
ATOM 738 O O . SER A 1 95 ? -3.646 -8.408 3.945 1.00 95.56 95 SER A O 1
ATOM 740 N N . TRP A 1 96 ? -4.507 -9.279 5.819 1.00 97.00 96 TRP A N 1
ATOM 741 C CA . TRP A 1 96 ? -3.834 -8.336 6.700 1.00 97.00 96 TRP A CA 1
ATOM 742 C C . TRP A 1 96 ? -3.330 -9.032 7.959 1.00 97.00 96 TRP A C 1
ATOM 744 O O . TRP A 1 96 ? -3.834 -10.086 8.344 1.00 97.00 96 TRP A O 1
ATOM 754 N N . GLY A 1 97 ? -2.307 -8.463 8.591 1.00 94.25 97 GLY A N 1
ATOM 755 C CA . GLY A 1 97 ? -1.795 -8.997 9.847 1.00 94.25 97 GLY A CA 1
ATOM 756 C C . GLY A 1 97 ? -0.784 -8.086 10.525 1.00 94.25 97 GLY A C 1
ATOM 757 O O . GLY A 1 97 ? -0.222 -7.170 9.913 1.00 94.25 97 GLY A O 1
ATOM 758 N N . VAL A 1 98 ? -0.533 -8.357 11.804 1.00 94.31 98 VAL A N 1
ATOM 759 C CA . VAL A 1 98 ? 0.447 -7.603 12.587 1.00 94.31 98 VAL A CA 1
ATOM 760 C C . VAL A 1 98 ? 1.848 -8.134 12.326 1.00 94.31 98 VAL A C 1
ATOM 762 O O . VAL A 1 98 ? 2.097 -9.334 12.395 1.00 94.31 98 VAL A O 1
ATOM 765 N N . ALA A 1 99 ? 2.757 -7.231 11.956 1.00 90.56 99 ALA A N 1
ATOM 766 C CA . ALA A 1 99 ? 4.109 -7.530 11.483 1.00 90.56 99 ALA A CA 1
ATOM 767 C C . ALA A 1 99 ? 4.194 -8.580 10.356 1.00 90.56 99 ALA A C 1
ATOM 769 O O . ALA A 1 99 ? 5.277 -9.093 10.072 1.00 90.56 99 ALA A O 1
ATOM 770 N N . ASN A 1 100 ? 3.088 -8.858 9.662 1.00 90.75 100 ASN A N 1
ATOM 771 C CA . ASN A 1 100 ? 3.055 -9.843 8.594 1.00 90.75 100 ASN A CA 1
ATOM 772 C C . ASN A 1 100 ? 3.543 -9.227 7.274 1.00 90.75 100 ASN A C 1
ATOM 774 O O . ASN A 1 100 ? 2.825 -8.476 6.616 1.00 90.75 100 ASN A O 1
ATOM 778 N N . ARG A 1 101 ? 4.773 -9.568 6.878 1.00 87.88 101 ARG A N 1
ATOM 779 C CA . ARG A 1 101 ? 5.361 -9.182 5.584 1.00 87.88 101 ARG A CA 1
ATOM 780 C C . ARG A 1 101 ? 4.885 -10.042 4.407 1.00 87.88 101 ARG A C 1
ATOM 782 O O . ARG A 1 101 ? 5.336 -9.826 3.296 1.00 87.88 101 ARG A O 1
ATOM 789 N N . GLY A 1 102 ? 4.010 -11.020 4.598 1.00 87.44 102 GLY A N 1
ATOM 790 C CA . GLY A 1 102 ? 3.328 -11.719 3.500 1.00 87.44 102 GLY A CA 1
ATOM 791 C C . GLY A 1 102 ? 1.942 -11.149 3.197 1.00 87.44 102 GLY A C 1
ATOM 792 O O . GLY A 1 102 ? 1.305 -11.559 2.235 1.00 87.44 102 GLY A O 1
ATOM 793 N N . ALA A 1 103 ? 1.452 -10.222 4.023 1.00 92.81 103 ALA A N 1
ATOM 794 C CA . ALA A 1 103 ? 0.098 -9.704 3.908 1.00 92.81 103 ALA A CA 1
ATOM 795 C C . ALA A 1 103 ? -0.019 -8.555 2.894 1.00 92.81 103 ALA A C 1
ATOM 797 O O . ALA A 1 103 ? 0.948 -7.822 2.651 1.00 92.81 103 ALA A O 1
ATOM 798 N N . SER A 1 104 ? -1.232 -8.374 2.357 1.00 95.00 104 SER A N 1
ATOM 799 C CA . SER A 1 104 ? -1.584 -7.212 1.527 1.00 95.00 104 SER A CA 1
ATOM 800 C C . SER A 1 104 ? -1.465 -5.912 2.322 1.00 95.00 104 SER A C 1
ATOM 802 O O . SER A 1 104 ? -0.912 -4.933 1.825 1.00 95.00 104 SER A O 1
ATOM 804 N N . VAL A 1 105 ? -1.954 -5.917 3.566 1.00 97.12 105 VAL A N 1
ATOM 805 C CA . VAL A 1 105 ? -1.828 -4.794 4.502 1.00 97.12 105 VAL A CA 1
ATOM 806 C C . VAL A 1 105 ? -1.127 -5.244 5.779 1.00 97.12 105 VAL A C 1
ATOM 808 O O . VAL A 1 105 ? -1.484 -6.255 6.383 1.00 97.12 105 VAL A O 1
ATOM 811 N N . ARG A 1 106 ? -0.135 -4.476 6.225 1.00 97.12 106 ARG A N 1
ATOM 812 C CA . ARG A 1 106 ? 0.602 -4.741 7.463 1.00 97.12 106 ARG A CA 1
ATOM 813 C C . ARG A 1 106 ? 0.295 -3.675 8.506 1.00 97.12 106 ARG A C 1
ATOM 815 O O . ARG A 1 106 ? 0.336 -2.484 8.220 1.00 97.12 106 ARG A O 1
ATOM 822 N N . VAL A 1 107 ? 0.059 -4.107 9.741 1.00 97.25 107 VAL A N 1
ATOM 823 C CA . VAL A 1 107 ? 0.050 -3.225 10.918 1.00 97.25 107 VAL A CA 1
ATOM 824 C C . VAL A 1 107 ? 1.349 -3.450 11.691 1.00 97.25 107 VAL A C 1
ATOM 826 O O . VAL A 1 107 ? 1.760 -4.593 11.896 1.00 97.25 107 VAL A O 1
ATOM 829 N N . GLY A 1 108 ? 2.048 -2.379 12.069 1.00 95.31 108 GLY A N 1
ATOM 830 C CA . GLY A 1 108 ? 3.300 -2.483 12.826 1.00 95.31 108 GLY A CA 1
ATOM 831 C C . GLY A 1 108 ? 3.078 -3.029 14.242 1.00 95.31 108 GLY A C 1
ATOM 832 O O . GLY A 1 108 ? 2.021 -2.803 14.828 1.00 95.31 108 GLY A O 1
ATOM 833 N N . ARG A 1 109 ? 4.085 -3.709 14.814 1.00 95.06 109 ARG A N 1
ATOM 834 C CA . ARG A 1 109 ? 4.038 -4.159 16.223 1.00 95.06 109 ARG A CA 1
ATOM 835 C C . ARG A 1 109 ? 3.828 -2.992 17.180 1.00 95.06 109 ARG A C 1
ATOM 837 O O . ARG A 1 109 ? 3.047 -3.117 18.112 1.00 95.06 109 ARG A O 1
ATOM 844 N N . ASP A 1 110 ? 4.472 -1.860 16.913 1.00 95.19 110 ASP A N 1
ATOM 845 C CA . ASP A 1 110 ? 4.342 -0.669 17.753 1.00 95.19 110 ASP A CA 1
ATOM 846 C C . ASP A 1 110 ? 2.925 -0.092 17.679 1.00 95.19 110 ASP A C 1
ATOM 848 O O . ASP A 1 110 ? 2.333 0.209 18.707 1.00 95.19 110 ASP A O 1
ATOM 852 N N . THR A 1 111 ? 2.316 -0.057 16.487 1.00 94.81 111 THR A N 1
ATOM 853 C CA . THR A 1 111 ? 0.919 0.378 16.318 1.00 94.81 111 THR A CA 1
ATOM 854 C C . THR A 1 111 ? -0.075 -0.531 17.039 1.00 94.81 111 THR A C 1
ATOM 856 O O . THR A 1 111 ? -1.048 -0.041 17.613 1.00 94.81 111 THR A O 1
ATOM 859 N N . GLU A 1 112 ? 0.146 -1.848 17.028 1.00 95.25 112 GLU A N 1
ATOM 860 C CA . GLU A 1 112 ? -0.675 -2.770 17.818 1.00 95.25 112 GLU A CA 1
ATOM 861 C C . GLU A 1 112 ? -0.473 -2.538 19.321 1.00 95.25 112 GLU A C 1
ATOM 863 O O . GLU A 1 112 ? -1.452 -2.376 20.047 1.00 95.25 112 GLU A O 1
ATOM 868 N N . LYS A 1 113 ? 0.786 -2.469 19.772 1.00 95.62 113 LYS A N 1
ATOM 869 C CA . LYS A 1 113 ? 1.157 -2.293 21.181 1.00 95.62 113 LYS A CA 1
ATOM 870 C C . LYS A 1 113 ? 0.620 -0.988 21.771 1.00 95.62 113 LYS A C 1
ATOM 872 O O . LYS A 1 113 ? 0.158 -0.978 22.906 1.00 95.62 113 LYS A O 1
ATOM 877 N N . GLU A 1 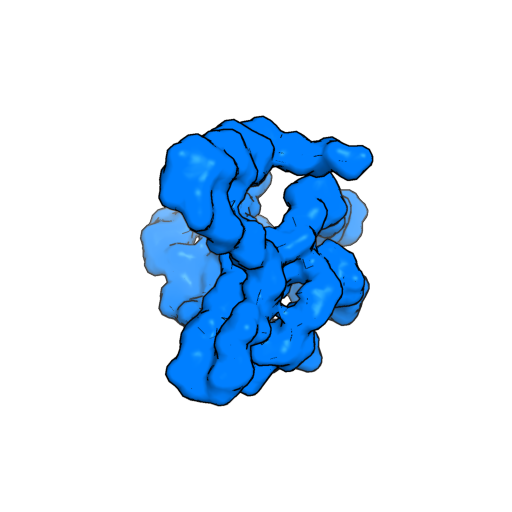114 ? 0.689 0.105 21.018 1.00 95.69 114 GLU A N 1
ATOM 878 C CA . GLU A 1 114 ? 0.223 1.429 21.444 1.00 95.69 114 GLU A CA 1
ATOM 879 C C . GLU A 1 114 ? -1.284 1.631 21.234 1.00 95.69 114 GLU A C 1
ATOM 881 O O . GLU A 1 114 ? -1.856 2.601 21.729 1.00 95.69 114 GLU A O 1
ATOM 886 N N . GLY A 1 115 ? -1.944 0.743 20.484 1.00 96.94 115 GLY A N 1
ATOM 887 C CA . GLY A 1 115 ? -3.364 0.864 20.164 1.00 96.94 115 GLY A CA 1
ATOM 888 C C . GLY A 1 115 ? -3.705 2.039 19.237 1.00 96.94 115 GLY A C 1
ATOM 889 O O . GLY A 1 115 ? -4.877 2.412 19.142 1.00 96.94 115 GLY A O 1
ATOM 890 N N . LYS A 1 116 ? -2.712 2.623 18.553 1.00 97.06 116 LYS A N 1
ATOM 891 C CA . LYS A 1 116 ? -2.833 3.774 17.639 1.00 97.06 116 LYS A CA 1
ATOM 892 C C . LYS A 1 116 ? -1.625 3.867 16.704 1.00 97.06 116 LYS A C 1
ATOM 894 O O . LYS A 1 116 ? -0.570 3.321 17.003 1.00 97.06 116 LYS A O 1
ATOM 899 N N . GLY A 1 117 ? -1.766 4.547 15.567 1.00 97.19 117 GLY A N 1
ATOM 900 C CA . GLY A 1 117 ? -0.671 4.735 14.610 1.00 97.19 117 GLY A CA 1
ATOM 901 C C . GLY A 1 117 ? -1.124 4.738 13.152 1.00 97.19 117 GLY A C 1
ATOM 902 O O . GLY A 1 117 ? -1.943 5.569 12.753 1.00 97.19 117 GLY A O 1
ATOM 903 N N . TYR A 1 118 ? -0.553 3.835 12.352 1.00 97.44 118 TYR A N 1
ATOM 904 C CA . TYR A 1 118 ? -0.760 3.736 10.905 1.00 97.44 118 TYR A CA 1
ATOM 905 C C . TYR A 1 118 ? -0.776 2.275 10.432 1.00 97.44 118 TYR A C 1
ATOM 907 O O . TYR A 1 118 ? -0.324 1.373 11.136 1.00 97.44 118 TYR A O 1
ATOM 915 N N . PHE A 1 119 ? -1.274 2.039 9.219 1.00 97.69 119 PHE A N 1
ATOM 916 C CA . PHE A 1 119 ? -1.085 0.770 8.512 1.00 97.69 119 PHE A CA 1
ATOM 917 C C . PHE A 1 119 ? -0.273 0.987 7.234 1.00 97.69 119 PHE A C 1
ATOM 919 O O . PHE A 1 119 ? -0.164 2.107 6.736 1.00 97.69 119 PHE A O 1
ATOM 926 N N . GLU A 1 120 ? 0.292 -0.091 6.706 1.00 97.69 120 GLU A N 1
ATOM 927 C CA . GLU A 1 120 ? 1.078 -0.113 5.475 1.00 97.69 120 GLU A CA 1
ATOM 928 C C . GLU A 1 120 ? 0.34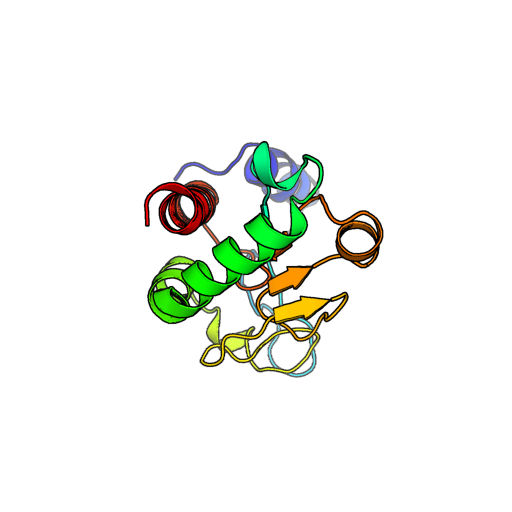7 -0.939 4.411 1.00 97.69 120 GLU A C 1
ATOM 930 O O . GLU A 1 120 ? 0.186 -2.151 4.565 1.00 97.69 120 GLU A O 1
ATOM 935 N N . ASP A 1 121 ? -0.076 -0.302 3.320 1.00 97.31 121 ASP A N 1
ATOM 936 C CA . ASP A 1 121 ? -0.572 -0.984 2.124 1.00 97.31 121 ASP A CA 1
ATOM 937 C C . ASP A 1 121 ? 0.611 -1.394 1.238 1.00 97.31 121 ASP A C 1
ATOM 939 O O . ASP A 1 121 ? 1.360 -0.551 0.742 1.00 97.31 121 ASP A O 1
ATOM 943 N N . ARG A 1 122 ? 0.801 -2.702 1.052 1.00 96.25 122 ARG A N 1
ATOM 944 C CA . ARG A 1 122 ? 1.975 -3.295 0.384 1.00 96.25 122 ARG A CA 1
ATOM 945 C C . ARG A 1 122 ? 1.684 -3.732 -1.054 1.00 96.25 122 ARG A C 1
ATOM 947 O O . ARG A 1 122 ? 2.547 -4.264 -1.759 1.00 96.25 122 ARG A O 1
ATOM 954 N N . ARG A 1 123 ? 0.448 -3.507 -1.499 1.00 96.38 123 ARG A N 1
ATOM 955 C CA . ARG A 1 123 ? -0.046 -3.856 -2.832 1.00 96.38 123 ARG A CA 1
ATOM 956 C C . ARG A 1 123 ? 0.393 -2.904 -3.957 1.00 96.38 123 ARG A C 1
ATOM 958 O O . ARG A 1 123 ? 0.449 -3.402 -5.081 1.00 96.38 123 ARG A O 1
ATOM 965 N N . PRO A 1 124 ? 0.716 -1.611 -3.748 1.00 97.00 124 PRO A N 1
ATOM 966 C CA . PRO A 1 124 ? 1.163 -0.763 -4.852 1.00 97.00 124 PRO A CA 1
ATOM 967 C C . PRO A 1 124 ? 2.512 -1.209 -5.435 1.00 97.00 124 PRO A C 1
ATOM 969 O O . PRO A 1 124 ? 3.462 -1.508 -4.703 1.00 97.00 124 PRO A O 1
ATOM 972 N N . ALA A 1 125 ? 2.595 -1.262 -6.762 1.00 95.50 125 ALA A N 1
ATOM 973 C CA . ALA A 1 125 ? 3.815 -1.546 -7.511 1.00 95.50 125 ALA A CA 1
ATOM 974 C C . ALA A 1 125 ? 4.776 -0.345 -7.524 1.00 95.50 125 ALA A C 1
ATOM 976 O O . ALA A 1 125 ? 4.368 0.795 -7.331 1.00 95.50 125 ALA A O 1
ATOM 977 N N . SER A 1 126 ? 6.063 -0.563 -7.798 1.00 93.19 126 SER A N 1
ATOM 978 C CA . SER A 1 126 ? 7.062 0.518 -7.899 1.00 93.19 126 SER A CA 1
ATOM 979 C C . SER A 1 126 ? 6.735 1.594 -8.948 1.00 93.19 126 SER A C 1
ATOM 981 O O . SER A 1 126 ? 7.081 2.767 -8.771 1.00 93.19 126 SER A O 1
ATOM 983 N N . ASN A 1 127 ? 6.038 1.220 -10.022 1.00 92.75 127 ASN A N 1
ATOM 984 C CA . ASN A 1 127 ? 5.582 2.122 -11.081 1.00 92.75 127 ASN A CA 1
ATOM 985 C C . ASN A 1 127 ? 4.255 2.832 -10.771 1.00 92.75 127 ASN A C 1
ATOM 987 O O . ASN A 1 127 ? 3.804 3.604 -11.612 1.00 92.75 127 ASN A O 1
ATOM 991 N N . MET A 1 128 ? 3.642 2.625 -9.598 1.00 94.25 128 MET A N 1
ATOM 992 C CA . MET A 1 128 ? 2.366 3.271 -9.272 1.00 94.25 128 MET A CA 1
ATOM 993 C C . MET A 1 128 ? 2.426 4.802 -9.390 1.00 94.25 128 MET A C 1
ATOM 995 O O . MET A 1 128 ? 3.478 5.433 -9.177 1.00 94.25 128 MET A O 1
ATOM 999 N N . ASP A 1 129 ? 1.270 5.393 -9.703 1.00 92.75 129 ASP A N 1
ATOM 1000 C CA . ASP A 1 129 ? 1.041 6.837 -9.653 1.00 92.75 129 ASP A CA 1
ATOM 1001 C C . ASP A 1 129 ? 0.628 7.246 -8.224 1.00 92.75 129 ASP A C 1
ATOM 1003 O O . ASP A 1 129 ? -0.399 6.776 -7.720 1.00 92.75 129 ASP A O 1
ATOM 1007 N N . PRO A 1 130 ? 1.417 8.096 -7.533 1.00 91.88 130 PRO A N 1
ATOM 1008 C CA . PRO A 1 130 ? 1.143 8.450 -6.145 1.00 91.88 130 PRO A CA 1
ATOM 1009 C C . PRO A 1 130 ? -0.173 9.201 -5.988 1.00 91.88 130 PRO A C 1
ATOM 1011 O O . PRO A 1 130 ? -0.813 9.060 -4.948 1.00 91.88 130 PRO A O 1
ATOM 1014 N N . TYR A 1 131 ? -0.604 9.965 -6.992 1.00 93.12 131 TYR A N 1
ATOM 1015 C CA . TYR A 1 131 ? -1.862 10.701 -6.931 1.00 93.12 131 TYR A CA 1
ATOM 1016 C C . TYR A 1 131 ? -3.054 9.747 -6.946 1.00 93.12 131 TYR A C 1
ATOM 1018 O O . TYR A 1 131 ? -3.980 9.903 -6.151 1.00 93.12 131 TYR A O 1
ATOM 1026 N N . VAL A 1 132 ? -2.995 8.710 -7.783 1.00 94.25 132 VAL A N 1
ATOM 1027 C CA . VAL A 1 132 ? -4.036 7.679 -7.865 1.00 94.25 132 VAL A CA 1
ATOM 1028 C C . VAL A 1 132 ? -4.081 6.858 -6.579 1.00 94.25 132 VAL A C 1
ATOM 1030 O O . VAL A 1 132 ? -5.125 6.763 -5.940 1.00 94.25 132 VAL A O 1
ATOM 1033 N N . VAL A 1 133 ? -2.942 6.320 -6.134 1.00 94.75 133 VAL A N 1
ATOM 1034 C CA . VAL A 1 133 ? -2.913 5.452 -4.946 1.00 94.75 133 VAL A CA 1
ATOM 1035 C C . VAL A 1 133 ? -3.349 6.201 -3.688 1.00 94.75 133 VAL A C 1
ATOM 1037 O O . VAL A 1 133 ? -4.163 5.692 -2.918 1.00 94.75 133 VAL A O 1
ATOM 1040 N N . THR A 1 134 ? -2.856 7.424 -3.474 1.00 94.38 134 THR A N 1
ATOM 1041 C CA . THR A 1 134 ? -3.215 8.191 -2.271 1.00 94.38 134 THR A CA 1
ATOM 1042 C C . THR A 1 134 ? -4.673 8.644 -2.271 1.00 94.38 134 THR A C 1
ATOM 1044 O O . THR A 1 134 ? -5.322 8.548 -1.227 1.00 94.38 134 THR A O 1
ATOM 1047 N N . SER A 1 135 ? -5.209 9.083 -3.416 1.00 95.06 135 SER A N 1
ATOM 1048 C CA . SER A 1 135 ? -6.618 9.481 -3.523 1.00 95.06 135 SER A CA 1
ATOM 1049 C C . SER A 1 135 ? -7.556 8.299 -3.293 1.00 95.06 135 SER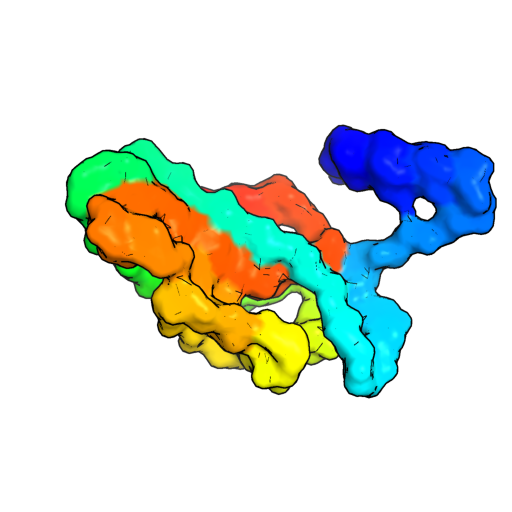 A C 1
ATOM 1051 O O . SER A 1 135 ? -8.460 8.417 -2.472 1.00 95.06 135 SER A O 1
ATOM 1053 N N . MET A 1 136 ? -7.287 7.137 -3.894 1.00 96.50 136 MET A N 1
ATOM 1054 C CA . MET A 1 136 ? -8.113 5.940 -3.704 1.00 96.50 136 MET A CA 1
ATOM 1055 C C . MET A 1 136 ? -8.083 5.414 -2.267 1.00 96.50 136 MET A C 1
ATOM 1057 O O . MET A 1 136 ? -9.116 5.014 -1.733 1.00 96.50 136 MET A O 1
ATOM 1061 N N . ILE A 1 137 ? -6.917 5.413 -1.603 1.00 96.19 137 ILE A N 1
ATOM 1062 C CA . ILE A 1 137 ? -6.841 5.033 -0.182 1.00 96.19 137 ILE A CA 1
ATOM 1063 C C . ILE A 1 137 ? -7.681 5.996 0.661 1.00 96.19 137 ILE A C 1
ATOM 1065 O O . ILE A 1 137 ? -8.452 5.549 1.512 1.00 96.19 137 ILE A O 1
ATOM 1069 N N . ALA A 1 138 ? -7.566 7.305 0.431 1.00 95.25 138 ALA A N 1
ATOM 1070 C CA . ALA A 1 138 ? -8.342 8.295 1.169 1.00 95.25 138 ALA A CA 1
ATOM 1071 C C . ALA A 1 138 ? -9.850 8.164 0.898 1.00 95.25 138 ALA A C 1
ATOM 1073 O O . ALA A 1 138 ? -10.634 8.159 1.843 1.00 95.25 138 ALA A O 1
ATOM 1074 N N . GLU A 1 139 ? -10.255 7.996 -0.358 1.00 96.25 139 GLU A N 1
ATOM 1075 C CA . GLU A 1 139 ? -11.650 7.819 -0.758 1.00 96.25 139 GLU A CA 1
ATOM 1076 C C . GLU A 1 139 ? -12.270 6.590 -0.085 1.00 96.25 139 GLU A C 1
ATOM 1078 O O . GLU A 1 139 ? -13.280 6.707 0.608 1.00 96.25 139 GLU A O 1
ATOM 1083 N N . THR A 1 140 ? -11.621 5.429 -0.189 1.00 96.00 140 THR A N 1
ATOM 1084 C CA . THR A 1 140 ? -12.124 4.178 0.393 1.00 96.00 140 THR A CA 1
ATOM 1085 C C . THR A 1 140 ? -12.165 4.205 1.919 1.00 96.00 140 THR A C 1
ATOM 1087 O O . THR A 1 140 ? -13.023 3.567 2.522 1.00 96.00 140 THR A O 1
ATOM 1090 N N . THR A 1 141 ? -11.247 4.917 2.576 1.00 94.31 141 THR A N 1
ATOM 1091 C CA . THR A 1 141 ? -11.155 4.890 4.046 1.00 94.31 141 THR A CA 1
ATOM 1092 C C . THR A 1 141 ? -11.934 6.013 4.735 1.00 94.31 141 THR A C 1
ATOM 1094 O O . THR A 1 141 ? -12.373 5.816 5.873 1.00 94.31 141 THR A O 1
ATOM 1097 N N . ILE A 1 142 ? -12.141 7.156 4.069 1.00 92.06 142 ILE A N 1
ATOM 1098 C CA . ILE A 1 142 ? -12.823 8.337 4.623 1.00 92.06 142 ILE A CA 1
ATOM 1099 C C . ILE A 1 142 ? -14.255 8.479 4.095 1.00 92.06 142 ILE A C 1
ATOM 1101 O O . ILE A 1 142 ? -15.150 8.760 4.889 1.00 92.06 142 ILE A O 1
ATOM 1105 N N . LEU A 1 143 ? -14.465 8.331 2.783 1.00 84.69 143 LEU A N 1
ATOM 1106 C CA . LEU A 1 143 ? -15.739 8.646 2.121 1.00 84.69 143 LEU A CA 1
ATOM 1107 C C . LEU A 1 143 ? -16.628 7.413 1.912 1.00 84.69 143 LEU A C 1
ATOM 1109 O O . LEU A 1 143 ? -17.850 7.540 1.955 1.00 84.69 143 LEU A O 1
ATOM 1113 N N . GLY A 1 144 ? -16.009 6.255 1.658 1.00 63.94 144 GLY A N 1
ATOM 1114 C CA . GLY A 1 144 ? -16.679 4.970 1.419 1.00 63.94 144 GLY A CA 1
ATOM 1115 C C . GLY A 1 144 ? -17.097 4.221 2.672 1.00 63.94 144 GLY A C 1
ATOM 1116 O O . GLY A 1 144 ? -16.631 4.575 3.779 1.00 63.94 144 GLY A O 1
#

Radius of gyration: 16.09 Å; chains: 1; bounding box: 43×32×39 Å

pLDDT: mean 89.03, std 12.14, range [34.09, 97.69]

InterPro domains:
  IPR008146 Glutamine synthetase, catalytic domain [PS51987] (1-144)
  IPR008146 Glutamine synthetase, catalytic domain [SM01230] (1-141)
  IPR014746 Glutamine synthetase/guanido kinase, catalytic domain [SSF55931] (13-144)
  IPR027303 Glutamine synthetase, glycine-rich site [PS00181] (27-43)
  IPR050292 Glutamine Synthetase [PTHR20852] (12-143)